Protein AF-A0A293MGM8-F1 (afdb_monomer)

Sequence (124 aa):
MVSANTLQLMATPTPCRDVTSWNLTDKCEFVRMAPSCQPNMGYVNYLQLMYCMLGPENVTYTVGLSVVWLLLLFVALGVTSGDFLTPALFVISKTLHMSQNVAGVTLLAFGNGSPDIFASLAGR

InterPro domains:
  IPR004837 Sodium/calcium exchanger membrane region [PF01699] (67-122)
  IPR051359 Calcium:cation antiporter [PTHR12266] (13-122)

Mean predicted aligned error: 8.03 Å

Secondary structure (DSSP, 8-state):
---HHHHHHHTS---GGGGGGS-GGGHHHHHHH-GGGS-SS-S--HHHIIIIIS-TTSHHHHHHHHHHHHHHHHHHHHHHIIIIIHHHHHHHHHHHT--HHHHHHHHHHHHHHHHHHHHHHHT-

Structure (mmCIF, N/CA/C/O backbone):
data_AF-A0A293MGM8-F1
#
_entry.id   AF-A0A293MGM8-F1
#
loop_
_atom_site.group_PDB
_atom_site.id
_atom_site.type_symbol
_atom_site.label_atom_id
_atom_site.label_alt_id
_atom_site.label_comp_id
_atom_site.label_asym_id
_atom_site.label_entity_id
_atom_site.label_seq_id
_atom_site.pdbx_PDB_ins_code
_atom_site.Cartn_x
_atom_site.Cartn_y
_atom_site.Cartn_z
_atom_site.occupancy
_atom_site.B_iso_or_equiv
_atom_site.auth_seq_id
_atom_site.auth_comp_id
_atom_site.auth_asym_id
_atom_site.auth_atom_id
_atom_site.pdbx_PDB_model_num
ATOM 1 N N . MET A 1 1 ? 17.782 -2.263 -27.293 1.00 52.03 1 MET A N 1
ATOM 2 C CA . MET A 1 1 ? 18.785 -3.246 -26.835 1.00 52.03 1 MET A CA 1
ATOM 3 C C . MET A 1 1 ? 19.647 -2.535 -25.811 1.00 52.03 1 MET A C 1
ATOM 5 O O . MET A 1 1 ? 20.222 -1.509 -26.157 1.00 52.03 1 MET A O 1
ATOM 9 N N . VAL A 1 2 ? 19.646 -3.004 -24.566 1.00 68.38 2 VAL A N 1
ATOM 10 C CA . VAL A 1 2 ? 20.400 -2.399 -23.458 1.00 68.38 2 VAL A CA 1
ATOM 11 C C . VAL A 1 2 ? 21.866 -2.845 -23.532 1.00 68.38 2 VAL A C 1
ATOM 13 O O . VAL A 1 2 ? 22.148 -3.994 -23.868 1.00 68.38 2 VAL A O 1
ATOM 16 N N . SER A 1 3 ? 22.811 -1.926 -23.309 1.00 75.19 3 SER A N 1
ATOM 17 C CA . SER A 1 3 ? 24.252 -2.207 -23.429 1.00 75.19 3 SER A CA 1
ATOM 18 C C . SER A 1 3 ? 24.765 -3.039 -22.247 1.00 75.19 3 SER A C 1
ATOM 20 O O . SER A 1 3 ? 24.268 -2.915 -21.129 1.00 75.19 3 SER A O 1
ATOM 22 N N . ALA A 1 4 ? 25.806 -3.849 -22.466 1.00 72.56 4 ALA A N 1
ATOM 23 C CA . ALA A 1 4 ? 26.430 -4.674 -21.426 1.00 72.56 4 ALA A CA 1
ATOM 24 C C . ALA A 1 4 ? 26.915 -3.850 -20.214 1.00 72.56 4 ALA A C 1
ATOM 26 O O . ALA A 1 4 ? 26.760 -4.280 -19.074 1.00 72.56 4 ALA A O 1
ATOM 27 N N . ASN A 1 5 ? 27.409 -2.628 -20.448 1.00 74.44 5 ASN A N 1
ATOM 28 C CA . ASN A 1 5 ? 27.807 -1.702 -19.380 1.00 74.44 5 ASN A CA 1
ATOM 29 C C . ASN A 1 5 ? 26.600 -1.233 -18.549 1.00 74.44 5 ASN A C 1
ATOM 31 O O . ASN A 1 5 ? 26.701 -1.030 -17.342 1.00 74.44 5 ASN A O 1
ATOM 35 N N . THR A 1 6 ? 25.444 -1.080 -19.194 1.00 74.50 6 THR A N 1
ATOM 36 C CA . THR A 1 6 ? 24.191 -0.688 -18.551 1.00 74.50 6 THR A CA 1
ATOM 37 C C . THR A 1 6 ? 23.671 -1.815 -17.658 1.00 74.50 6 THR A C 1
ATOM 39 O O . THR A 1 6 ? 23.316 -1.558 -16.514 1.00 74.50 6 THR A O 1
ATOM 42 N N . LEU A 1 7 ? 23.727 -3.069 -18.119 1.00 73.38 7 LEU A N 1
ATOM 43 C CA . LEU A 1 7 ? 23.365 -4.245 -17.313 1.00 73.38 7 LEU A CA 1
ATOM 44 C C . LEU A 1 7 ? 24.243 -4.388 -16.060 1.00 73.38 7 LEU A C 1
ATOM 46 O O . LEU A 1 7 ? 23.742 -4.711 -14.985 1.00 73.38 7 LEU A O 1
ATOM 50 N N . GLN A 1 8 ? 25.543 -4.094 -16.171 1.00 73.50 8 GLN A N 1
ATOM 51 C CA . GLN A 1 8 ? 26.445 -4.088 -15.016 1.00 73.50 8 GLN A CA 1
ATOM 52 C C . GLN A 1 8 ? 26.080 -3.000 -14.000 1.00 73.50 8 GLN A C 1
ATOM 54 O O . GLN A 1 8 ? 26.110 -3.267 -12.803 1.00 73.50 8 GLN A O 1
ATOM 59 N N . LEU A 1 9 ? 25.678 -1.807 -14.453 1.00 73.19 9 LEU A N 1
ATOM 60 C CA . LEU A 1 9 ? 25.220 -0.728 -13.570 1.00 73.19 9 LEU A CA 1
ATOM 61 C C . LEU A 1 9 ? 23.935 -1.104 -12.814 1.00 73.19 9 LEU A C 1
ATOM 63 O O . LEU A 1 9 ? 23.838 -0.823 -11.622 1.00 73.19 9 LEU A O 1
ATOM 67 N N . MET A 1 10 ? 22.985 -1.792 -13.456 1.00 76.88 10 MET A N 1
ATOM 68 C CA . MET A 1 10 ? 21.753 -2.262 -12.797 1.00 76.88 10 MET A CA 1
ATOM 69 C C . MET A 1 10 ? 22.025 -3.320 -11.707 1.00 76.88 10 MET A C 1
ATOM 71 O O . MET A 1 10 ? 21.256 -3.431 -10.755 1.00 76.88 10 MET A O 1
ATOM 75 N N . ALA A 1 11 ? 23.129 -4.069 -11.824 1.00 68.12 11 ALA A N 1
ATOM 76 C CA . ALA A 1 11 ? 23.569 -5.077 -10.855 1.00 68.12 11 ALA A CA 1
ATOM 77 C C . ALA A 1 11 ? 24.396 -4.501 -9.685 1.00 68.12 11 ALA A C 1
ATOM 79 O O . ALA A 1 11 ? 24.701 -5.220 -8.731 1.00 68.12 11 ALA A O 1
ATOM 80 N N . THR A 1 12 ? 24.771 -3.218 -9.736 1.00 74.50 12 THR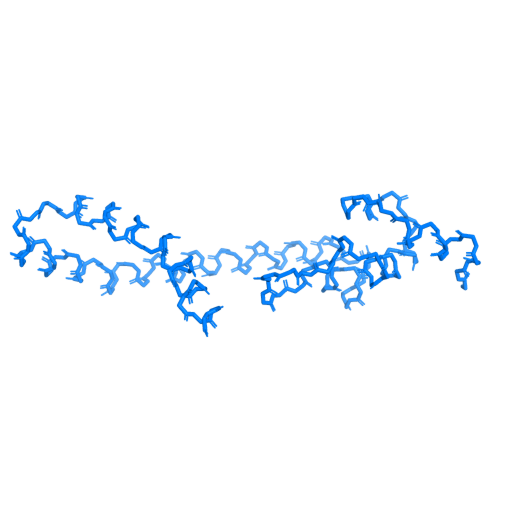 A N 1
ATOM 81 C CA . THR A 1 12 ? 25.438 -2.544 -8.611 1.00 74.50 12 THR A CA 1
ATOM 82 C C . THR A 1 12 ? 24.428 -2.160 -7.522 1.00 74.50 12 THR A C 1
ATOM 84 O O . THR A 1 12 ? 23.254 -1.941 -7.831 1.00 74.50 12 THR A O 1
ATOM 87 N N . PRO A 1 13 ? 24.841 -2.058 -6.241 1.00 68.19 13 PRO A N 1
ATOM 88 C CA . PRO A 1 13 ? 23.956 -1.667 -5.145 1.00 68.19 13 PRO A CA 1
ATOM 89 C C . PRO A 1 13 ? 23.599 -0.177 -5.242 1.00 68.19 13 PRO A C 1
ATOM 91 O O . PRO A 1 13 ? 24.134 0.667 -4.527 1.00 68.19 13 PRO A O 1
ATOM 94 N N . THR A 1 14 ? 22.687 0.146 -6.151 1.00 78.75 14 THR A N 1
ATOM 95 C CA . THR A 1 14 ? 22.072 1.465 -6.284 1.00 78.75 14 THR A CA 1
ATOM 96 C C . THR A 1 14 ? 20.718 1.476 -5.576 1.00 78.75 14 THR A C 1
ATOM 98 O O . THR A 1 14 ? 20.022 0.450 -5.519 1.00 78.75 14 THR A O 1
ATOM 101 N N . PRO A 1 15 ? 20.321 2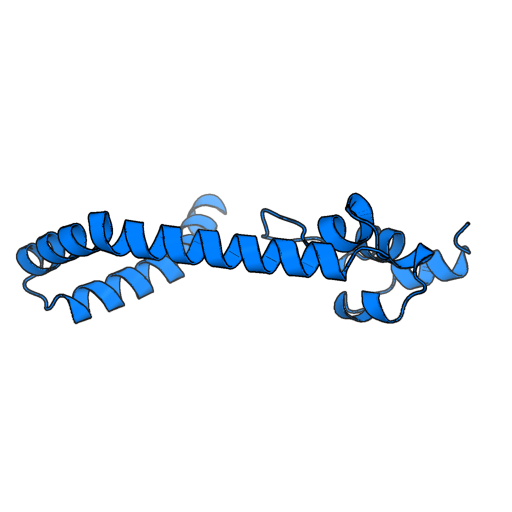.610 -4.980 1.00 84.19 15 PRO A N 1
ATOM 102 C CA . PRO A 1 15 ? 19.015 2.722 -4.356 1.00 84.19 15 PRO A CA 1
ATOM 103 C C . PRO A 1 15 ? 17.917 2.672 -5.425 1.00 84.19 15 PRO A C 1
ATOM 105 O O . PRO A 1 15 ? 17.968 3.375 -6.430 1.00 84.19 15 PRO A O 1
ATOM 108 N N . CYS A 1 16 ? 16.863 1.892 -5.173 1.00 85.94 16 CYS A N 1
ATOM 109 C CA . CYS A 1 16 ? 15.758 1.721 -6.123 1.00 85.94 16 CYS A CA 1
ATOM 110 C C . CYS A 1 16 ? 15.029 3.039 -6.478 1.00 85.94 16 CYS A C 1
ATOM 112 O O . CYS A 1 16 ? 14.395 3.162 -7.527 1.00 85.94 16 CYS A O 1
ATOM 114 N N . ARG A 1 17 ? 15.165 4.068 -5.628 1.00 85.69 17 ARG A N 1
ATOM 115 C CA . ARG A 1 17 ? 14.666 5.428 -5.879 1.00 85.69 17 ARG A CA 1
ATOM 116 C C . ARG A 1 17 ? 15.225 6.039 -7.171 1.00 85.69 17 ARG A C 1
ATOM 118 O O . ARG A 1 17 ? 14.552 6.875 -7.770 1.00 85.69 17 ARG A O 1
ATOM 125 N N . ASP A 1 18 ? 16.395 5.599 -7.627 1.00 86.62 18 ASP A N 1
ATOM 126 C CA . ASP A 1 18 ? 17.055 6.155 -8.808 1.00 86.62 18 ASP A CA 1
ATOM 127 C C . ASP A 1 18 ? 16.395 5.741 -10.130 1.00 86.62 18 ASP A C 1
ATOM 129 O O . ASP A 1 18 ? 16.771 6.257 -11.174 1.00 86.62 18 ASP A O 1
ATOM 133 N N . VAL A 1 19 ? 15.347 4.908 -10.128 1.00 86.88 19 VAL A N 1
ATOM 134 C CA . VAL A 1 19 ? 14.590 4.521 -11.339 1.00 86.88 19 VAL A CA 1
ATOM 135 C C . VAL A 1 19 ? 14.158 5.713 -12.211 1.00 86.88 19 VAL A C 1
ATOM 137 O O . VAL A 1 19 ? 14.028 5.594 -13.430 1.00 86.88 19 VAL A O 1
ATOM 140 N N . THR A 1 20 ? 13.947 6.893 -11.623 1.00 85.25 20 THR A N 1
ATOM 141 C CA . THR A 1 20 ? 13.549 8.091 -12.372 1.00 85.25 20 THR A CA 1
ATOM 142 C C . THR A 1 20 ? 14.658 8.677 -13.242 1.00 85.25 20 THR A C 1
ATOM 144 O O . THR A 1 20 ? 14.314 9.328 -14.229 1.00 85.25 20 THR A O 1
ATOM 147 N N . SER A 1 21 ? 15.934 8.454 -12.902 1.00 86.44 21 SER A N 1
ATOM 148 C CA . SER A 1 21 ? 17.096 8.996 -13.627 1.00 86.44 21 SER A CA 1
ATOM 149 C C . SER A 1 21 ? 17.451 8.201 -14.888 1.00 86.44 21 SER A C 1
ATOM 151 O O . SER A 1 21 ? 18.152 8.711 -15.759 1.00 86.44 21 SER A O 1
ATOM 153 N N . TRP A 1 22 ? 16.934 6.978 -15.012 1.00 84.31 22 TRP A N 1
ATOM 154 C CA . TRP A 1 22 ? 17.144 6.112 -16.167 1.00 84.31 22 TRP A CA 1
ATOM 155 C C . TRP A 1 22 ? 16.274 6.514 -17.362 1.00 84.31 22 TRP A C 1
ATOM 157 O O . TRP A 1 22 ? 15.177 7.062 -17.211 1.00 84.31 22 TRP A O 1
ATOM 167 N N . ASN A 1 23 ? 16.744 6.197 -18.569 1.00 87.38 23 ASN A N 1
ATOM 168 C CA . ASN A 1 23 ? 15.984 6.405 -19.801 1.00 87.38 23 ASN A CA 1
ATOM 169 C C . ASN A 1 23 ? 14.682 5.604 -19.791 1.00 87.38 23 ASN A C 1
ATOM 171 O O . ASN A 1 23 ? 14.632 4.510 -19.235 1.00 87.38 23 ASN A O 1
ATOM 175 N N . LEU A 1 24 ? 13.648 6.127 -20.462 1.00 84.75 24 LEU A N 1
ATOM 176 C CA . LEU A 1 24 ? 12.300 5.547 -20.502 1.00 84.75 24 LEU A CA 1
ATOM 177 C C . LEU A 1 24 ? 12.316 4.030 -20.777 1.00 84.75 24 LEU A C 1
ATOM 179 O O . LEU A 1 24 ? 11.704 3.272 -20.033 1.00 84.75 24 LEU A O 1
ATOM 183 N N . THR A 1 25 ? 13.079 3.597 -21.782 1.00 84.19 25 THR A N 1
ATOM 184 C CA . THR A 1 25 ? 13.203 2.194 -22.211 1.00 84.19 25 THR A CA 1
ATOM 185 C C . THR A 1 25 ? 13.870 1.288 -21.171 1.00 84.19 25 THR A C 1
ATOM 187 O O . THR A 1 25 ? 13.535 0.110 -21.081 1.00 84.19 25 THR A O 1
ATOM 190 N N . ASP A 1 26 ? 14.769 1.833 -20.351 1.00 87.62 26 ASP A N 1
ATOM 191 C CA . ASP A 1 26 ? 15.624 1.059 -19.442 1.00 87.62 26 ASP A CA 1
ATOM 192 C C . ASP A 1 26 ? 15.025 0.953 -18.027 1.00 87.62 26 ASP A C 1
ATOM 194 O O . ASP A 1 26 ? 15.460 0.126 -17.225 1.00 87.62 26 ASP A O 1
ATOM 198 N N . LYS A 1 27 ? 13.991 1.752 -17.710 1.00 88.62 27 LYS A N 1
ATOM 199 C CA . LYS A 1 27 ? 13.356 1.777 -16.377 1.00 88.62 27 LYS A CA 1
ATOM 200 C C . LYS A 1 27 ? 12.809 0.418 -15.956 1.00 88.62 27 LYS A C 1
ATOM 202 O O .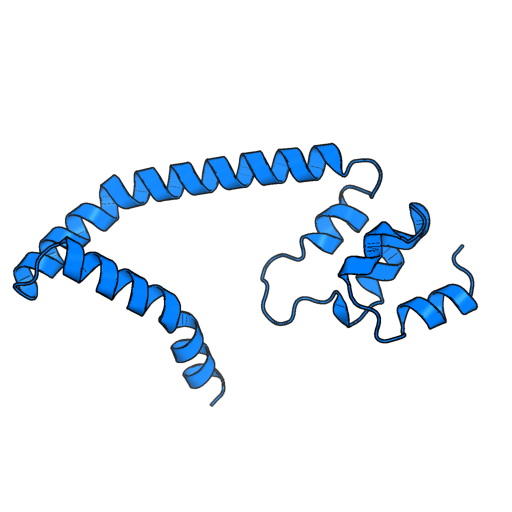 LYS A 1 27 ? 12.975 0.023 -14.805 1.00 88.62 27 LYS A O 1
ATOM 207 N N . CYS A 1 28 ? 12.159 -0.302 -16.871 1.00 88.81 28 CYS A N 1
ATOM 208 C CA . CYS A 1 28 ? 11.606 -1.614 -16.544 1.00 88.81 28 CYS A CA 1
ATOM 209 C C . CYS A 1 28 ? 12.706 -2.661 -16.312 1.00 88.81 28 CYS A C 1
ATOM 211 O O . CYS A 1 28 ? 12.609 -3.450 -15.371 1.00 88.81 28 CYS A O 1
ATOM 213 N N . GLU A 1 29 ? 13.760 -2.661 -17.135 1.00 88.44 29 GLU A N 1
ATOM 214 C CA . GLU A 1 29 ? 14.888 -3.577 -16.941 1.00 88.44 29 GLU A CA 1
ATOM 215 C C . GLU A 1 29 ? 15.597 -3.304 -15.613 1.00 88.44 29 GLU A C 1
ATOM 217 O O . GLU A 1 29 ? 15.803 -4.241 -14.842 1.00 88.44 29 GLU A O 1
ATOM 222 N N . PHE A 1 30 ? 15.832 -2.032 -15.272 1.00 87.81 30 PHE A N 1
ATOM 223 C CA . PHE A 1 30 ? 16.396 -1.648 -13.977 1.00 87.81 30 PHE A CA 1
ATOM 224 C C . PHE A 1 30 ? 15.548 -2.163 -12.804 1.00 87.81 30 PHE A C 1
ATOM 226 O O . PHE A 1 30 ? 16.076 -2.830 -11.920 1.00 87.81 30 PHE A O 1
ATOM 233 N N . VAL A 1 31 ? 14.227 -1.945 -12.814 1.00 89.06 31 VAL A N 1
ATOM 234 C CA . VAL A 1 31 ? 13.323 -2.409 -11.738 1.00 89.06 31 VAL A CA 1
ATOM 235 C C . VAL A 1 31 ? 13.318 -3.934 -11.587 1.00 89.06 31 VAL A C 1
ATOM 237 O O . VAL A 1 31 ? 13.122 -4.447 -10.484 1.00 89.06 31 VAL A O 1
ATOM 240 N N . ARG A 1 32 ? 13.503 -4.680 -12.682 1.00 87.06 32 ARG A N 1
ATOM 241 C CA . ARG A 1 32 ? 13.543 -6.150 -12.652 1.00 87.06 32 ARG A CA 1
ATOM 242 C C . ARG A 1 32 ? 14.882 -6.692 -12.167 1.00 87.06 32 ARG A C 1
ATOM 244 O O . ARG A 1 32 ? 14.889 -7.696 -11.458 1.00 87.06 32 ARG A O 1
ATOM 251 N N . MET A 1 33 ? 15.980 -6.064 -12.578 1.00 84.31 33 MET A N 1
ATOM 252 C CA . MET A 1 33 ? 17.336 -6.564 -12.346 1.00 84.31 33 MET A CA 1
ATOM 253 C C . MET A 1 33 ? 17.944 -6.064 -11.037 1.00 84.31 33 MET A C 1
ATOM 255 O O . MET A 1 33 ? 18.737 -6.783 -10.433 1.00 84.31 33 MET A O 1
ATOM 259 N N . ALA A 1 34 ? 17.573 -4.866 -10.582 1.00 85.25 34 ALA A N 1
ATOM 260 C CA . ALA A 1 34 ? 18.106 -4.301 -9.353 1.00 85.25 34 ALA A CA 1
ATOM 261 C C . ALA A 1 34 ? 17.570 -5.076 -8.132 1.00 85.25 34 ALA A C 1
ATOM 263 O O . ALA A 1 34 ? 16.361 -5.050 -7.864 1.00 85.25 34 ALA A O 1
ATOM 264 N N . PRO A 1 35 ? 18.438 -5.724 -7.331 1.00 82.75 35 PRO A N 1
ATOM 265 C CA . PRO A 1 35 ? 18.003 -6.475 -6.152 1.00 82.75 35 PRO A CA 1
ATOM 266 C C . PRO A 1 35 ? 17.371 -5.565 -5.088 1.00 82.75 35 PRO A C 1
ATOM 268 O O . PRO A 1 35 ? 16.510 -6.002 -4.331 1.00 82.75 35 PRO A O 1
ATOM 271 N N . SER A 1 36 ? 17.731 -4.279 -5.070 1.00 83.19 36 SER A N 1
ATOM 272 C CA . SER A 1 36 ? 17.149 -3.263 -4.186 1.00 83.19 36 SER A CA 1
ATOM 273 C C . SER A 1 36 ? 15.686 -2.922 -4.506 1.00 83.19 36 SER A C 1
ATOM 275 O O . SER A 1 36 ? 15.021 -2.297 -3.681 1.00 83.19 36 SER A O 1
ATOM 277 N N . CYS A 1 37 ? 15.175 -3.321 -5.677 1.00 83.69 37 CYS A N 1
ATOM 278 C CA . CYS A 1 37 ? 13.794 -3.090 -6.107 1.00 83.69 37 CYS A CA 1
ATOM 279 C C . CYS A 1 37 ? 12.856 -4.285 -5.864 1.00 83.69 37 CYS A C 1
ATOM 281 O O . CYS A 1 37 ? 11.654 -4.192 -6.136 1.00 83.69 37 CYS A O 1
ATOM 283 N N . GLN A 1 38 ? 13.374 -5.411 -5.367 1.00 82.50 38 GLN A N 1
ATOM 284 C CA . GLN A 1 38 ? 12.562 -6.590 -5.079 1.00 82.50 38 GLN A CA 1
ATOM 285 C C . GLN A 1 38 ? 11.880 -6.461 -3.702 1.00 82.50 38 GLN A C 1
ATOM 287 O O . GLN A 1 38 ? 12.525 -6.073 -2.726 1.00 82.50 38 GLN A O 1
ATOM 292 N N . PRO A 1 39 ? 10.571 -6.753 -3.590 1.00 74.62 39 PRO A N 1
ATOM 293 C CA . PRO A 1 39 ? 9.857 -6.648 -2.327 1.00 74.62 39 PRO A CA 1
ATOM 294 C C . PRO A 1 39 ? 10.274 -7.786 -1.390 1.00 74.62 39 PRO A C 1
ATOM 296 O O . PRO A 1 39 ? 10.039 -8.951 -1.684 1.00 74.62 39 PRO A O 1
ATOM 299 N N . ASN A 1 40 ? 10.830 -7.444 -0.226 1.00 68.25 40 ASN A N 1
ATOM 300 C CA . ASN A 1 40 ? 11.176 -8.435 0.800 1.00 68.25 40 ASN A CA 1
ATOM 301 C C . ASN A 1 40 ? 9.960 -8.894 1.628 1.00 68.25 40 ASN A C 1
ATOM 303 O O . ASN A 1 40 ? 10.000 -9.965 2.220 1.00 68.25 40 ASN A O 1
ATOM 307 N N . MET A 1 41 ? 8.890 -8.085 1.703 1.00 65.50 41 MET A N 1
ATOM 308 C CA . MET A 1 41 ? 7.715 -8.333 2.566 1.00 65.50 41 MET A CA 1
ATOM 309 C C . MET A 1 41 ? 6.395 -7.761 2.001 1.00 65.50 41 MET A C 1
ATOM 311 O O . MET A 1 41 ? 5.407 -7.628 2.718 1.00 65.50 41 MET A O 1
ATOM 315 N N . GLY A 1 42 ? 6.370 -7.364 0.724 1.00 68.50 42 GLY A N 1
ATOM 316 C CA . GLY A 1 42 ? 5.206 -6.729 0.094 1.00 68.50 42 GLY A CA 1
ATOM 317 C C . GLY A 1 42 ? 4.434 -7.687 -0.812 1.00 68.50 42 GLY A C 1
ATOM 318 O O . GLY A 1 42 ? 5.028 -8.295 -1.695 1.00 68.50 42 GLY A O 1
ATOM 319 N N . TYR A 1 43 ? 3.109 -7.767 -0.648 1.00 74.75 43 TYR A N 1
ATOM 320 C CA . TYR A 1 43 ? 2.235 -8.585 -1.509 1.00 74.75 43 TYR A CA 1
ATOM 321 C C . TYR A 1 43 ? 2.121 -8.059 -2.950 1.00 74.75 43 TYR A C 1
ATOM 323 O O . TYR A 1 43 ? 1.833 -8.827 -3.863 1.00 74.75 43 TYR A O 1
ATOM 331 N N . VAL A 1 44 ? 2.331 -6.755 -3.167 1.00 81.75 44 VAL A N 1
ATOM 332 C CA . VAL A 1 44 ? 2.170 -6.103 -4.476 1.00 81.75 44 VAL A CA 1
ATOM 333 C C . VAL A 1 44 ? 3.438 -5.333 -4.839 1.00 81.75 44 VAL A C 1
ATOM 335 O O . VAL A 1 44 ? 3.865 -4.444 -4.102 1.00 81.75 44 VAL A O 1
ATOM 338 N N . ASN A 1 45 ? 4.026 -5.637 -6.002 1.00 85.31 45 ASN A N 1
ATOM 339 C CA . ASN A 1 45 ? 5.165 -4.894 -6.547 1.00 85.31 45 ASN A CA 1
ATOM 340 C C . ASN A 1 45 ? 4.680 -3.716 -7.409 1.00 85.31 45 ASN A C 1
ATOM 342 O O . ASN A 1 45 ? 4.545 -3.819 -8.631 1.00 85.31 45 ASN A O 1
ATOM 346 N N . TYR A 1 46 ? 4.420 -2.583 -6.756 1.00 82.94 46 TYR A N 1
ATOM 347 C CA . TYR A 1 46 ? 3.942 -1.370 -7.424 1.00 82.94 46 TYR A CA 1
ATOM 348 C C . TYR A 1 46 ? 4.932 -0.821 -8.456 1.00 82.94 46 TYR A C 1
ATOM 350 O O . TYR A 1 46 ? 4.502 -0.275 -9.468 1.00 82.94 46 TYR A O 1
ATOM 358 N N . LEU A 1 47 ? 6.241 -1.000 -8.251 1.00 86.31 47 LEU A N 1
ATOM 359 C CA . LEU A 1 47 ? 7.250 -0.535 -9.204 1.00 86.31 47 LEU A CA 1
ATOM 360 C C . LEU A 1 47 ? 7.196 -1.325 -10.512 1.00 86.31 47 LEU A C 1
ATOM 362 O O . LEU A 1 47 ? 7.229 -0.725 -11.585 1.00 86.31 47 LEU A O 1
ATOM 366 N N . GLN A 1 48 ? 7.065 -2.651 -10.447 1.00 87.19 48 GLN A N 1
ATOM 367 C CA . GLN A 1 48 ? 6.873 -3.463 -11.650 1.00 87.19 48 GLN A CA 1
ATOM 368 C C . GLN A 1 48 ? 5.528 -3.171 -12.317 1.00 87.19 48 GLN A C 1
ATOM 370 O O . GLN A 1 48 ? 5.464 -3.064 -13.541 1.00 87.19 48 GLN A O 1
ATOM 375 N N . LEU A 1 49 ? 4.458 -2.993 -11.542 1.00 85.69 49 LEU A N 1
ATOM 376 C CA . LEU A 1 49 ? 3.157 -2.634 -12.104 1.00 85.69 49 LEU A CA 1
ATOM 377 C C . LEU A 1 49 ? 3.237 -1.302 -12.872 1.00 85.69 49 LEU A C 1
ATOM 379 O O . LEU A 1 49 ? 2.787 -1.208 -14.012 1.00 85.69 49 LEU A O 1
ATOM 383 N N . MET A 1 50 ? 3.882 -0.301 -12.273 1.00 87.12 50 MET A N 1
ATOM 384 C CA . MET A 1 50 ? 3.988 1.050 -12.815 1.00 87.12 50 MET A CA 1
ATOM 385 C C . MET A 1 50 ? 4.937 1.154 -14.007 1.00 87.12 50 MET A C 1
ATOM 387 O O . MET A 1 50 ? 4.565 1.743 -15.017 1.00 87.12 50 MET A O 1
ATOM 391 N N . TYR A 1 51 ? 6.143 0.591 -13.913 1.00 86.56 51 TYR A N 1
ATOM 392 C CA . TYR A 1 51 ? 7.171 0.759 -14.943 1.00 86.56 51 TYR A CA 1
ATOM 393 C C . TYR A 1 51 ? 7.220 -0.378 -15.970 1.00 86.56 51 TYR A C 1
ATOM 395 O O . TYR A 1 51 ? 7.701 -0.143 -17.074 1.00 86.56 51 TYR A O 1
ATOM 403 N N . CYS A 1 52 ? 6.725 -1.581 -15.653 1.00 87.12 52 CYS A N 1
ATOM 404 C CA . CYS A 1 52 ? 6.802 -2.738 -16.555 1.00 87.12 52 CYS A CA 1
ATOM 405 C C . CYS A 1 52 ? 5.463 -3.197 -17.141 1.00 87.12 52 CYS A C 1
ATOM 407 O O . CYS A 1 52 ? 5.463 -3.666 -18.274 1.00 87.12 52 CYS A O 1
ATOM 409 N N . MET A 1 53 ? 4.350 -3.120 -16.402 1.00 85.38 53 MET A N 1
ATOM 410 C CA . MET A 1 53 ? 3.046 -3.580 -16.913 1.00 85.38 53 MET A CA 1
ATOM 411 C C . MET A 1 53 ? 2.277 -2.466 -17.623 1.00 85.38 53 MET A C 1
ATOM 413 O O . MET A 1 53 ? 1.832 -2.659 -18.749 1.00 85.38 53 MET A O 1
ATOM 417 N N . LEU A 1 54 ? 2.128 -1.301 -16.984 1.00 84.62 54 LEU A N 1
ATOM 418 C CA . LEU A 1 54 ? 1.410 -0.159 -17.574 1.00 84.62 54 LEU A CA 1
ATOM 419 C C . LEU A 1 54 ? 2.305 0.710 -18.473 1.00 84.62 54 LEU A C 1
ATOM 421 O O . LEU A 1 54 ? 1.808 1.510 -19.266 1.00 84.62 54 LEU A O 1
ATOM 425 N N . GLY A 1 55 ? 3.619 0.519 -18.363 1.00 83.50 55 GLY A N 1
ATOM 426 C CA . GLY A 1 55 ? 4.625 1.233 -19.130 1.00 83.50 55 GLY A CA 1
ATOM 427 C C . GLY A 1 55 ? 4.989 2.592 -18.517 1.00 83.50 55 GLY A C 1
ATOM 428 O O . GLY A 1 55 ? 4.150 3.289 -17.938 1.00 83.50 55 GLY A O 1
ATOM 429 N N . PRO A 1 56 ? 6.253 3.015 -18.664 1.00 80.06 56 PRO A N 1
ATOM 430 C CA . PRO A 1 56 ? 6.767 4.255 -18.084 1.00 80.06 56 PRO A CA 1
ATOM 431 C C . PRO A 1 56 ? 6.160 5.525 -18.716 1.00 80.06 56 PRO A C 1
ATOM 433 O O . PRO A 1 56 ? 6.292 6.611 -18.157 1.00 80.06 56 PRO A O 1
ATOM 436 N N . GLU A 1 57 ? 5.492 5.400 -19.864 1.00 84.00 57 GLU A N 1
ATOM 437 C CA . GLU A 1 57 ? 4.782 6.480 -20.563 1.00 84.00 57 GLU A CA 1
ATOM 438 C C . GLU A 1 57 ? 3.419 6.817 -19.934 1.00 84.00 57 GLU A C 1
ATOM 440 O O . GLU A 1 57 ? 3.001 7.973 -19.944 1.00 84.00 57 GLU A O 1
ATOM 445 N N . ASN A 1 58 ? 2.763 5.843 -19.295 1.00 85.56 58 ASN A N 1
ATOM 446 C CA . ASN A 1 58 ? 1.426 5.995 -18.709 1.00 85.56 58 ASN A CA 1
ATOM 447 C C . ASN A 1 58 ? 1.456 6.225 -17.193 1.00 85.56 58 ASN A C 1
ATOM 449 O O . ASN A 1 58 ? 0.454 6.033 -16.503 1.00 85.56 58 ASN A O 1
ATOM 453 N N . VAL A 1 59 ? 2.597 6.663 -16.656 1.00 83.31 59 VAL A N 1
ATOM 454 C CA . VAL A 1 59 ? 2.812 6.851 -15.214 1.00 83.31 59 VAL A CA 1
ATOM 455 C C . VAL A 1 59 ? 1.736 7.731 -14.571 1.00 83.31 59 VAL A C 1
ATOM 457 O O . VAL A 1 59 ? 1.247 7.396 -13.494 1.00 83.31 59 VAL A O 1
ATOM 460 N N . THR A 1 60 ? 1.310 8.808 -15.233 1.00 86.25 60 THR A N 1
ATOM 461 C CA . THR A 1 60 ? 0.249 9.693 -14.727 1.00 86.25 60 THR A CA 1
ATOM 462 C C . THR A 1 60 ? -1.070 8.951 -14.516 1.00 86.25 60 THR A C 1
ATOM 464 O O . THR A 1 60 ? -1.712 9.122 -13.480 1.00 86.25 60 THR A O 1
ATOM 467 N N . TYR A 1 61 ? -1.454 8.083 -15.456 1.00 88.56 61 TYR A N 1
ATOM 468 C CA . TYR A 1 61 ? -2.666 7.273 -15.342 1.00 88.56 61 TYR A CA 1
ATOM 469 C C . TYR A 1 61 ? -2.538 6.234 -14.231 1.00 88.56 61 TYR A C 1
ATOM 471 O O . TYR A 1 61 ? -3.466 6.073 -13.441 1.00 88.56 61 TYR A O 1
ATOM 479 N N . THR A 1 62 ? -1.376 5.586 -14.108 1.00 86.12 62 THR A N 1
ATOM 480 C CA . THR A 1 62 ? -1.107 4.625 -13.029 1.00 86.12 62 THR A CA 1
ATOM 481 C C . THR A 1 62 ? -1.205 5.273 -11.652 1.00 86.12 62 THR A C 1
ATOM 483 O O . THR A 1 62 ? -1.829 4.717 -10.746 1.00 86.12 62 THR A O 1
ATOM 486 N N . VAL A 1 63 ? -0.615 6.459 -11.482 1.00 87.62 63 VAL A N 1
ATOM 487 C CA . VAL A 1 63 ? -0.691 7.216 -10.225 1.00 87.62 63 VAL A CA 1
ATOM 488 C C . VAL A 1 63 ? -2.134 7.636 -9.951 1.00 87.62 63 VAL A C 1
ATOM 490 O O . VAL A 1 63 ? -2.616 7.434 -8.840 1.00 87.62 63 VAL A O 1
ATOM 493 N N . GLY A 1 64 ? -2.854 8.135 -10.960 1.00 91.81 64 GLY A N 1
ATOM 494 C CA . GLY A 1 64 ? -4.272 8.479 -10.836 1.00 91.81 64 GLY A CA 1
ATOM 495 C C . GLY A 1 64 ? -5.133 7.292 -10.392 1.00 91.81 64 GLY A C 1
ATOM 496 O O . GLY A 1 64 ? -5.882 7.406 -9.423 1.00 91.81 64 GLY A O 1
ATOM 497 N N . LEU A 1 65 ? -4.971 6.130 -11.031 1.00 90.12 65 LEU A N 1
ATOM 498 C CA . LEU A 1 65 ? -5.667 4.896 -10.658 1.00 90.12 65 LEU A CA 1
ATOM 499 C C . LEU A 1 65 ? -5.317 4.459 -9.231 1.00 90.12 65 LEU A C 1
ATOM 501 O O . LEU A 1 65 ? -6.200 4.046 -8.484 1.00 90.12 65 LEU A O 1
ATOM 505 N N . SER A 1 66 ? -4.051 4.599 -8.835 1.00 88.50 66 SER A N 1
ATOM 506 C CA . SER A 1 66 ? -3.593 4.278 -7.480 1.00 88.50 66 SER A CA 1
ATOM 507 C C . SER A 1 66 ? -4.248 5.184 -6.435 1.00 88.50 66 SER A C 1
ATOM 509 O O . SER A 1 66 ? -4.687 4.699 -5.397 1.00 88.50 66 SER A O 1
ATOM 511 N N . VAL A 1 67 ? -4.381 6.486 -6.710 1.00 93.75 67 VAL A N 1
ATOM 512 C CA . VAL A 1 67 ? -5.076 7.430 -5.818 1.00 93.75 67 VAL A CA 1
ATOM 513 C C . VAL A 1 67 ? -6.560 7.091 -5.709 1.00 93.75 67 VAL A C 1
ATOM 515 O O . VAL A 1 67 ? -7.089 7.030 -4.601 1.00 93.75 67 VAL A O 1
ATOM 518 N N . VAL A 1 68 ? -7.230 6.820 -6.833 1.00 95.75 68 VAL A N 1
ATOM 519 C CA . VAL A 1 68 ? -8.644 6.406 -6.832 1.00 95.75 68 VAL A CA 1
ATOM 520 C C . VAL A 1 68 ? -8.827 5.120 -6.027 1.00 95.75 68 VAL A C 1
ATOM 522 O O . VAL A 1 68 ? -9.730 5.037 -5.196 1.00 95.75 68 VAL A O 1
ATOM 525 N N . TRP A 1 69 ? -7.940 4.144 -6.210 1.00 93.12 69 TRP A N 1
ATOM 526 C CA . TRP A 1 69 ? -7.945 2.901 -5.445 1.00 93.12 69 TRP A CA 1
ATOM 527 C C . TRP A 1 69 ? -7.770 3.141 -3.939 1.00 93.12 69 TRP A C 1
ATOM 529 O O . TRP A 1 69 ? -8.531 2.598 -3.140 1.00 93.12 69 TRP A O 1
ATOM 539 N N . LEU A 1 70 ? -6.833 4.005 -3.536 1.00 94.06 70 LEU A N 1
ATOM 540 C CA . LEU A 1 70 ? -6.642 4.378 -2.131 1.00 94.06 70 LEU A CA 1
ATOM 541 C C . LEU A 1 70 ? -7.876 5.061 -1.535 1.00 94.06 70 LEU A C 1
ATOM 543 O O . LEU A 1 70 ? -8.235 4.766 -0.398 1.00 94.06 70 LEU A O 1
ATOM 547 N N . LEU A 1 71 ? -8.546 5.936 -2.288 1.00 97.62 71 LEU A N 1
ATOM 548 C CA . LEU A 1 71 ? -9.788 6.571 -1.843 1.00 97.62 71 LEU A CA 1
ATOM 549 C C . LEU A 1 71 ? -10.907 5.544 -1.651 1.00 97.62 71 LEU A C 1
ATOM 551 O O . LEU A 1 71 ? -11.604 5.592 -0.640 1.00 97.62 71 LEU A O 1
ATOM 555 N N . LEU A 1 72 ? -11.050 4.590 -2.575 1.00 96.94 72 LEU A N 1
ATOM 556 C CA . LEU A 1 72 ? -12.017 3.498 -2.442 1.00 96.94 72 LEU A CA 1
ATOM 557 C C . LEU A 1 72 ? -11.739 2.653 -1.196 1.00 96.94 72 LEU A C 1
ATOM 559 O O . LEU A 1 72 ? -12.659 2.388 -0.425 1.00 96.94 72 LEU A O 1
ATOM 563 N N . LEU A 1 73 ? -10.478 2.280 -0.962 1.00 95.44 73 LEU A N 1
ATOM 564 C CA . LEU A 1 73 ? -10.077 1.551 0.242 1.00 95.44 73 LEU A CA 1
ATOM 565 C C . LEU A 1 73 ? -10.339 2.363 1.510 1.00 95.44 73 LEU A C 1
ATOM 567 O O . LEU A 1 73 ? -10.839 1.819 2.488 1.00 95.44 73 LEU A O 1
ATOM 571 N N . PHE A 1 74 ? -10.043 3.660 1.499 1.00 96.50 74 PHE A N 1
ATOM 572 C CA . PHE A 1 74 ? -10.285 4.530 2.643 1.00 96.50 74 PHE A CA 1
ATOM 573 C C . PHE A 1 74 ? -11.778 4.638 2.971 1.00 96.50 74 PHE A C 1
ATOM 575 O O . PHE A 1 74 ? -12.161 4.508 4.132 1.00 96.50 74 PHE A O 1
ATOM 582 N N . VAL A 1 75 ? 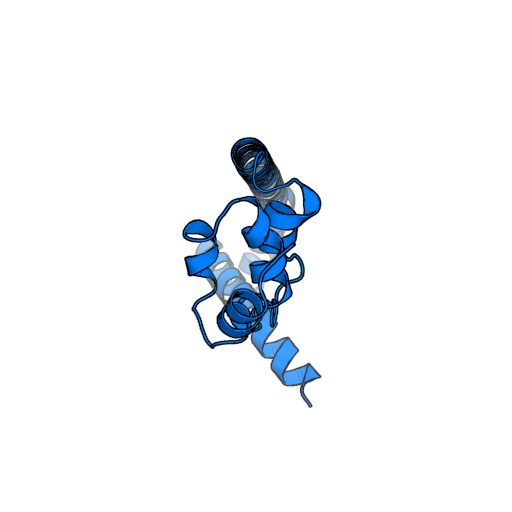-12.633 4.803 1.958 1.00 97.31 75 VAL A N 1
ATOM 583 C CA . VAL A 1 75 ? -14.092 4.802 2.139 1.00 97.31 75 VAL A CA 1
ATOM 584 C C . VAL A 1 75 ? -14.570 3.445 2.651 1.00 97.31 75 VAL A C 1
ATOM 586 O O . VAL A 1 75 ? -15.347 3.402 3.603 1.00 97.31 75 VAL A O 1
ATOM 589 N N . ALA A 1 76 ? -14.077 2.341 2.083 1.00 96.69 76 ALA A N 1
ATOM 590 C CA . ALA A 1 76 ? -14.423 0.996 2.534 1.00 96.69 76 ALA A CA 1
ATOM 591 C C . ALA A 1 76 ? -14.026 0.767 4.001 1.00 96.69 76 ALA A C 1
ATOM 593 O O . ALA A 1 76 ? -14.828 0.247 4.777 1.00 96.69 76 ALA A O 1
ATOM 594 N N . LEU A 1 77 ? -12.829 1.203 4.406 1.00 94.94 77 LEU A N 1
ATOM 595 C CA . LEU A 1 77 ? -12.375 1.164 5.797 1.00 94.94 77 LEU A CA 1
ATOM 596 C C . LEU A 1 77 ? -13.245 2.043 6.696 1.00 94.94 77 LEU A C 1
ATOM 598 O O . LEU A 1 77 ? -13.620 1.604 7.780 1.00 94.94 77 LEU A O 1
ATOM 602 N N . GLY A 1 78 ? -13.610 3.242 6.240 1.00 95.50 78 GLY A N 1
ATOM 603 C CA . GLY A 1 78 ? -14.515 4.149 6.943 1.00 95.50 78 GLY A CA 1
ATOM 604 C C . GLY A 1 78 ? -15.868 3.501 7.235 1.00 95.50 78 GLY A C 1
ATOM 605 O O . GLY A 1 78 ? -16.249 3.381 8.399 1.00 95.50 78 GLY A O 1
ATOM 606 N N . VAL A 1 79 ? -16.547 3.005 6.199 1.00 95.88 79 VAL A N 1
ATOM 607 C CA . VAL A 1 79 ? -17.839 2.306 6.328 1.00 95.88 79 VAL A CA 1
ATOM 608 C C . VAL A 1 79 ? -17.706 1.082 7.235 1.00 95.88 79 VAL A C 1
ATOM 610 O O . VAL A 1 79 ? -18.449 0.943 8.203 1.00 95.88 79 VAL A O 1
ATOM 613 N N . THR A 1 80 ? -16.691 0.245 7.002 1.00 94.75 80 THR A N 1
ATOM 614 C CA . THR A 1 80 ? -16.462 -0.965 7.807 1.00 94.75 80 THR A CA 1
ATOM 615 C C . THR A 1 80 ? -16.188 -0.624 9.276 1.00 94.75 80 THR A C 1
ATOM 617 O O . THR A 1 80 ? -16.652 -1.316 10.182 1.00 94.75 80 THR A O 1
ATOM 620 N N . SER A 1 81 ? -15.456 0.458 9.547 1.00 93.50 81 SER A N 1
ATOM 621 C CA . SER A 1 81 ? -15.193 0.902 10.917 1.00 93.50 81 SER A CA 1
ATOM 622 C C . SER A 1 81 ? -16.453 1.409 11.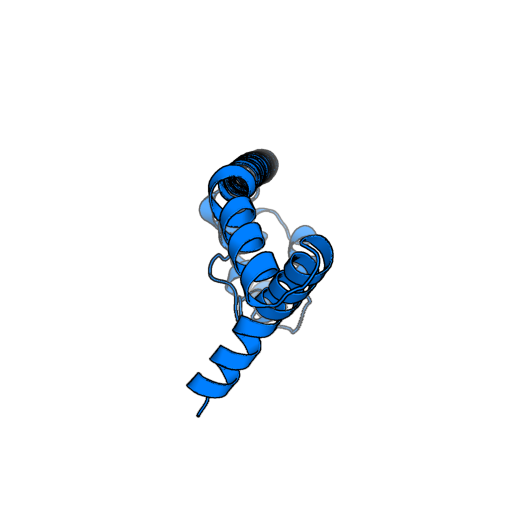628 1.00 93.50 81 SER A C 1
ATOM 624 O O . SER A 1 81 ? -16.640 1.148 12.819 1.00 93.50 81 SER A O 1
ATOM 626 N N . GLY A 1 82 ? -17.352 2.071 10.899 1.00 92.69 82 GLY A N 1
ATOM 627 C CA . GLY A 1 82 ? -18.656 2.472 11.416 1.00 92.69 82 GLY A CA 1
ATOM 628 C C . GLY A 1 82 ? -19.507 1.259 11.783 1.00 92.69 82 GLY A C 1
ATOM 629 O O . GLY A 1 82 ? -19.914 1.116 12.935 1.00 92.69 82 GLY A O 1
ATOM 630 N N . ASP A 1 83 ? -19.697 0.351 10.830 1.00 93.88 83 ASP A N 1
ATOM 631 C CA . ASP A 1 83 ? -20.688 -0.721 10.954 1.00 93.88 83 ASP A CA 1
ATOM 632 C C . ASP A 1 83 ? -20.205 -1.916 11.789 1.00 93.88 83 ASP A C 1
ATOM 634 O O . ASP A 1 83 ? -21.011 -2.573 12.446 1.00 93.88 83 ASP A O 1
ATOM 638 N N . PHE A 1 84 ? -18.897 -2.197 11.807 1.00 92.62 84 PHE A N 1
ATOM 639 C CA . PHE A 1 84 ? -18.344 -3.381 12.479 1.00 92.62 84 PHE A CA 1
ATOM 640 C C . PHE A 1 84 ? -17.417 -3.034 13.645 1.00 92.62 84 PHE A C 1
ATOM 642 O O . PHE A 1 84 ? -17.541 -3.612 14.727 1.00 92.62 84 PHE A O 1
ATOM 649 N N . LEU A 1 85 ? -16.494 -2.082 13.466 1.00 90.81 85 LEU A N 1
ATOM 650 C CA . LEU A 1 85 ? -15.506 -1.774 14.507 1.00 90.81 85 LEU A CA 1
ATOM 651 C C . LEU A 1 85 ? -16.131 -1.026 15.690 1.00 90.81 85 LEU A C 1
ATOM 653 O O . LEU A 1 85 ? -15.819 -1.325 16.841 1.00 90.81 85 LEU A O 1
ATOM 657 N N . THR A 1 86 ? -17.040 -0.087 15.430 1.00 92.69 86 THR A N 1
ATOM 658 C CA . THR A 1 86 ? -17.721 0.691 16.475 1.00 92.69 86 THR A CA 1
ATOM 659 C C . THR A 1 86 ? -18.532 -0.186 17.442 1.00 92.69 86 THR A C 1
ATOM 661 O O . THR A 1 86 ? -18.309 -0.065 18.654 1.00 92.69 86 THR A O 1
ATOM 664 N N . PRO A 1 87 ? -19.418 -1.101 16.986 1.00 92.75 87 PRO A N 1
ATOM 665 C CA . PRO A 1 87 ? -20.114 -2.010 17.898 1.00 92.75 87 PRO A CA 1
ATOM 666 C C . PRO A 1 87 ? -19.167 -3.004 18.585 1.00 92.75 87 PRO A C 1
ATOM 668 O O . PRO A 1 87 ? -19.353 -3.289 19.769 1.00 92.75 87 PRO A O 1
ATOM 671 N N . ALA A 1 88 ? -18.112 -3.478 17.912 1.00 91.06 88 ALA A N 1
ATOM 672 C CA . ALA A 1 88 ? -17.104 -4.328 18.549 1.00 91.06 88 ALA A CA 1
ATOM 673 C C . ALA A 1 88 ? -16.389 -3.602 19.705 1.00 91.06 88 ALA A C 1
ATOM 675 O O . ALA A 1 88 ? -16.273 -4.145 20.806 1.00 91.06 88 ALA A O 1
ATOM 676 N N . LEU A 1 89 ? -15.981 -2.345 19.499 1.00 92.50 89 LEU A N 1
ATOM 677 C CA . LEU A 1 89 ? -15.371 -1.512 20.539 1.00 92.50 89 LEU A CA 1
ATOM 678 C C . LEU A 1 89 ? -16.327 -1.242 21.704 1.00 92.50 89 LEU A C 1
ATOM 680 O O . LEU A 1 89 ? -15.873 -1.177 22.845 1.00 92.50 89 LEU A O 1
ATOM 684 N N . PHE A 1 90 ? -17.632 -1.114 21.450 1.00 93.56 90 PHE A N 1
ATOM 685 C CA . PHE A 1 90 ? -18.627 -0.970 22.514 1.00 93.56 90 PHE A CA 1
ATOM 686 C C . PHE A 1 90 ? -18.675 -2.211 23.414 1.00 93.56 90 PHE A C 1
ATOM 688 O O . PHE A 1 90 ? -18.622 -2.083 24.638 1.00 93.56 90 PHE A O 1
ATOM 695 N N . VAL A 1 91 ? -18.714 -3.410 22.825 1.00 93.62 91 VAL A N 1
ATOM 696 C CA . VAL A 1 91 ? -18.689 -4.669 23.588 1.00 93.62 91 VAL A CA 1
ATOM 697 C C . VAL A 1 91 ? -17.390 -4.789 24.383 1.00 93.62 91 VAL A C 1
ATOM 699 O O . VAL A 1 91 ? -17.439 -5.003 25.591 1.00 93.62 91 VAL A O 1
ATOM 702 N N . ILE A 1 92 ? -16.236 -4.557 23.750 1.00 92.19 92 ILE A N 1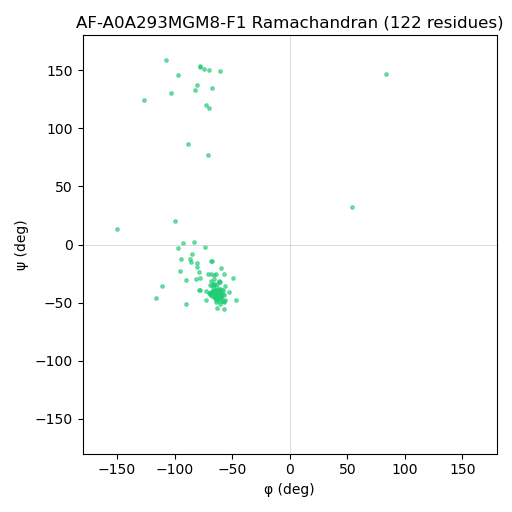
ATOM 703 C CA . ILE A 1 92 ? -14.919 -4.619 24.407 1.00 92.19 92 ILE A CA 1
ATOM 704 C C . ILE A 1 92 ? -14.829 -3.619 25.570 1.00 92.19 92 ILE A C 1
ATOM 706 O O . ILE A 1 92 ? -14.393 -3.978 26.663 1.00 92.19 92 ILE A O 1
ATOM 710 N N . SER A 1 93 ? -15.279 -2.380 25.359 1.00 92.88 93 SER A N 1
ATOM 711 C CA . SER A 1 93 ? -15.337 -1.331 26.383 1.00 92.88 93 SER A CA 1
ATOM 712 C C . SER A 1 93 ? -16.175 -1.767 27.588 1.00 92.88 93 SER A C 1
ATOM 714 O O . SER A 1 93 ? -15.745 -1.591 28.730 1.00 92.88 93 SER A O 1
ATOM 716 N N . LYS A 1 94 ? -17.333 -2.396 27.348 1.00 92.69 94 LYS A N 1
ATOM 717 C CA . LYS A 1 94 ? -18.195 -2.932 28.409 1.00 92.69 94 LYS A CA 1
ATOM 718 C C . LYS A 1 94 ? -17.577 -4.127 29.127 1.00 92.69 94 LYS A C 1
ATOM 720 O O . LYS A 1 94 ? -17.663 -4.181 30.346 1.00 92.69 94 LYS A O 1
ATOM 725 N N . THR A 1 95 ? -16.938 -5.048 28.412 1.00 92.88 95 THR A N 1
ATOM 726 C CA . THR A 1 95 ? -16.316 -6.241 29.004 1.00 92.88 95 THR A CA 1
ATOM 727 C C . THR A 1 95 ? -15.080 -5.899 29.834 1.00 92.88 95 THR A C 1
ATOM 729 O O . THR A 1 95 ? -14.904 -6.441 30.920 1.00 92.88 95 THR A O 1
ATOM 732 N N . LEU A 1 96 ? -14.232 -4.990 29.347 1.00 90.94 96 LEU A N 1
ATOM 733 C CA . LEU A 1 96 ? -12.974 -4.613 30.001 1.00 90.94 96 LEU A CA 1
ATOM 734 C C . LEU A 1 96 ? -13.110 -3.400 30.935 1.00 90.94 96 LEU A C 1
ATOM 736 O O . LEU A 1 96 ? -12.116 -2.970 31.513 1.00 90.94 96 LEU A O 1
ATOM 740 N N . HIS A 1 97 ? -14.316 -2.833 31.077 1.00 92.50 97 HIS A N 1
ATOM 741 C CA . HIS A 1 97 ? -14.587 -1.632 31.880 1.00 92.50 97 HIS A CA 1
ATOM 742 C C . HIS A 1 97 ? -13.690 -0.428 31.507 1.00 92.50 97 HIS A C 1
ATOM 744 O O . HIS A 1 97 ? -13.348 0.404 32.347 1.00 92.50 97 HIS A O 1
ATOM 750 N N . MET A 1 98 ? -13.313 -0.313 30.232 1.00 90.00 98 MET A N 1
ATOM 751 C CA . MET A 1 98 ? -12.487 0.780 29.703 1.00 90.00 98 MET A CA 1
ATOM 752 C C . MET A 1 98 ? -13.310 1.742 28.850 1.00 90.00 98 MET A C 1
ATOM 754 O O . MET A 1 98 ? -14.353 1.372 28.321 1.00 90.00 98 MET A O 1
ATOM 758 N N . SER A 1 99 ? -12.833 2.976 28.664 1.00 92.50 99 SER A N 1
ATOM 759 C CA . SER A 1 99 ? -13.455 3.900 27.710 1.00 92.50 99 SER A CA 1
ATOM 760 C C . SER A 1 99 ? -13.202 3.446 26.271 1.00 92.50 99 SER A C 1
ATOM 762 O O . SER A 1 99 ? -12.174 2.842 25.961 1.00 92.50 99 SER A O 1
ATOM 764 N N . GLN A 1 100 ? -14.130 3.761 25.371 1.00 89.31 100 GLN A N 1
ATOM 765 C CA . GLN A 1 100 ? -14.051 3.364 23.963 1.00 89.31 100 GLN A CA 1
ATOM 766 C C . GLN A 1 100 ? -12.798 3.924 23.266 1.00 89.31 100 GLN A C 1
ATOM 768 O O . GLN A 1 100 ? -12.198 3.242 22.441 1.00 89.31 100 GLN A O 1
ATOM 773 N N . ASN A 1 101 ? -12.337 5.114 23.672 1.00 92.06 101 ASN A N 1
ATOM 774 C CA . ASN A 1 101 ? -11.089 5.704 23.179 1.00 92.06 101 ASN A CA 1
ATOM 775 C C . ASN A 1 101 ? -9.862 4.891 23.608 1.00 92.06 101 ASN A C 1
ATOM 777 O O . ASN A 1 101 ? -8.977 4.657 22.790 1.00 92.06 101 ASN A O 1
ATOM 781 N N . VAL A 1 102 ? -9.817 4.438 24.868 1.00 93.56 102 VAL A N 1
ATOM 782 C CA . VAL A 1 102 ? -8.715 3.605 25.374 1.00 93.56 102 VAL A CA 1
ATOM 783 C C . VAL A 1 102 ? -8.730 2.235 24.692 1.00 93.56 102 VAL A C 1
ATOM 785 O O . VAL A 1 102 ? -7.700 1.788 24.200 1.00 93.56 102 VAL A O 1
ATOM 788 N N . ALA A 1 103 ? -9.906 1.615 24.557 1.00 92.62 103 ALA A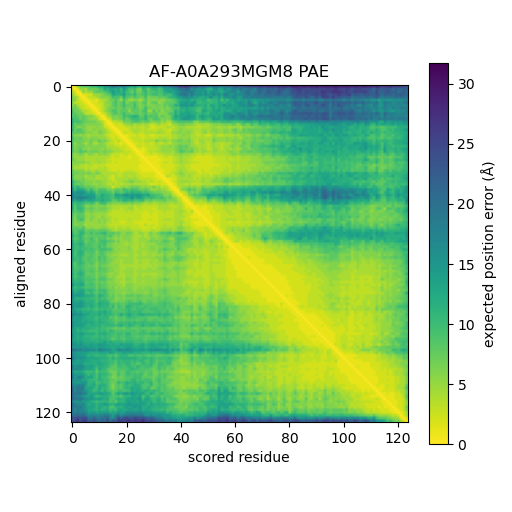 N 1
ATOM 789 C CA . ALA A 1 103 ? -10.056 0.365 23.813 1.00 92.62 103 ALA A CA 1
ATOM 790 C C . ALA A 1 103 ? -9.614 0.508 22.342 1.00 92.62 103 ALA A C 1
ATOM 792 O O . ALA A 1 103 ? -8.947 -0.378 21.810 1.00 92.62 103 ALA A O 1
ATOM 793 N N . GLY A 1 104 ? -9.926 1.643 21.706 1.00 92.56 104 GLY A N 1
ATOM 794 C CA . GLY A 1 104 ? -9.519 1.956 20.337 1.00 92.56 104 GLY A CA 1
ATOM 795 C C . GLY A 1 104 ? -8.003 2.071 20.171 1.00 92.56 104 GLY A C 1
ATOM 796 O O . GLY A 1 104 ? -7.441 1.421 19.290 1.00 92.56 104 GLY A O 1
ATOM 797 N N . VAL A 1 105 ? -7.320 2.839 21.030 1.00 94.06 105 VAL A N 1
ATOM 798 C CA . VAL A 1 105 ? -5.849 2.959 20.953 1.00 94.06 105 VAL A CA 1
ATOM 799 C C . VAL A 1 105 ? -5.148 1.641 21.278 1.00 94.06 105 VAL A C 1
ATOM 801 O O . VAL A 1 105 ? -4.140 1.326 20.649 1.00 94.06 105 VAL A O 1
ATOM 804 N N . THR A 1 106 ? -5.692 0.832 22.191 1.00 92.69 106 THR A N 1
ATOM 805 C CA . THR A 1 106 ? -5.167 -0.510 22.476 1.00 92.69 106 THR A CA 1
ATOM 806 C C . THR A 1 106 ? -5.329 -1.440 21.279 1.00 92.69 106 THR A C 1
ATOM 808 O O . THR A 1 106 ? -4.377 -2.127 20.918 1.00 92.69 106 THR A O 1
ATOM 811 N N . LEU A 1 107 ? -6.496 -1.446 20.628 1.00 91.81 107 LEU A N 1
ATOM 812 C CA . LEU A 1 107 ? -6.736 -2.263 19.438 1.00 91.81 107 LEU A CA 1
ATOM 813 C C . LEU A 1 107 ? -5.843 -1.832 18.266 1.00 91.81 107 LEU A C 1
ATOM 815 O O . LEU A 1 107 ? -5.331 -2.688 17.551 1.00 91.81 107 LEU A O 1
ATOM 819 N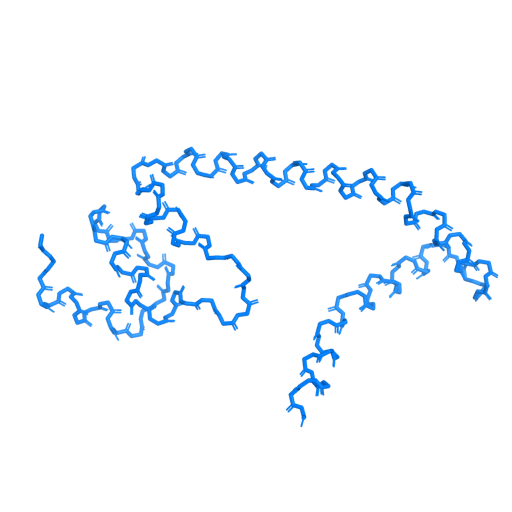 N . LEU A 1 108 ? -5.591 -0.529 18.110 1.00 92.75 108 LEU A N 1
ATOM 820 C CA . LEU A 1 108 ? -4.641 -0.005 17.127 1.00 92.75 108 LEU A CA 1
ATOM 821 C C . LEU A 1 108 ? -3.200 -0.438 17.435 1.00 92.75 108 LEU A C 1
ATOM 823 O O . LEU A 1 108 ? -2.495 -0.896 16.538 1.00 92.75 108 LEU A O 1
ATOM 827 N N . ALA A 1 109 ? -2.773 -0.349 18.698 1.00 94.31 109 ALA A N 1
ATOM 828 C CA . ALA A 1 109 ? -1.452 -0.815 19.120 1.00 94.31 109 ALA A CA 1
ATOM 829 C C . ALA A 1 109 ? -1.286 -2.328 18.894 1.00 94.31 109 ALA A C 1
ATOM 831 O O . ALA A 1 109 ? -0.264 -2.766 18.367 1.00 94.31 109 ALA A O 1
ATOM 832 N N . PHE A 1 110 ? -2.312 -3.117 19.223 1.00 92.06 110 PHE A N 1
ATOM 833 C CA . PHE A 1 110 ? -2.333 -4.558 18.980 1.00 92.06 110 PHE A CA 1
ATOM 834 C C . PHE A 1 110 ? -2.305 -4.891 17.481 1.00 92.06 110 PHE A C 1
ATOM 836 O O . PHE A 1 110 ? -1.520 -5.733 17.054 1.00 92.06 110 PHE A O 1
ATOM 843 N N . GLY A 1 111 ? -3.117 -4.208 16.669 1.00 91.19 111 GLY A N 1
ATOM 844 C CA . GLY A 1 111 ? -3.165 -4.403 15.220 1.00 91.19 111 GLY A CA 1
ATOM 845 C C . GLY A 1 111 ? -1.833 -4.097 14.535 1.00 91.19 111 GLY A C 1
ATOM 846 O O . GLY A 1 111 ? -1.407 -4.859 13.672 1.00 91.19 111 GLY A O 1
ATOM 847 N N . ASN A 1 112 ? -1.140 -3.042 14.970 1.00 92.44 112 ASN A N 1
ATOM 848 C CA . ASN A 1 112 ? 0.177 -2.690 14.441 1.00 92.44 112 ASN A CA 1
ATOM 849 C C . ASN A 1 112 ? 1.273 -3.691 14.844 1.00 92.44 112 ASN A C 1
ATOM 851 O O . ASN A 1 112 ? 2.166 -3.937 14.043 1.00 92.44 112 ASN A O 1
ATOM 855 N N . GLY A 1 113 ? 1.210 -4.279 16.046 1.00 91.12 113 GLY A N 1
ATOM 856 C CA . GLY A 1 113 ? 2.202 -5.264 16.517 1.00 91.12 113 GLY A CA 1
ATOM 857 C C . GLY A 1 113 ? 1.915 -6.719 16.120 1.00 91.12 113 GLY A C 1
ATOM 858 O O . GLY A 1 113 ? 2.769 -7.589 16.264 1.00 91.12 113 GLY A O 1
ATOM 859 N N . SER A 1 114 ? 0.711 -7.003 15.625 1.00 93.06 114 SER A N 1
ATOM 860 C CA . SER A 1 114 ? 0.267 -8.343 15.228 1.00 93.06 114 SER A CA 1
ATOM 861 C C . SER A 1 114 ? 1.174 -9.015 14.172 1.00 93.06 114 SER A C 1
ATOM 863 O O . SER A 1 114 ? 1.585 -10.158 14.401 1.00 93.06 114 SER A O 1
ATOM 865 N N . PRO A 1 115 ? 1.573 -8.349 13.065 1.00 86.44 115 PRO A N 1
ATOM 866 C CA . PRO A 1 115 ? 2.441 -8.955 12.051 1.00 86.44 115 PRO A CA 1
ATOM 867 C C . PRO A 1 115 ? 3.789 -9.442 12.600 1.00 86.44 115 PRO A C 1
ATOM 869 O O . PRO A 1 115 ? 4.233 -10.527 12.231 1.00 86.44 115 PRO A O 1
ATOM 872 N N . ASP A 1 116 ? 4.409 -8.690 13.514 1.00 88.25 116 ASP A N 1
ATOM 873 C CA . ASP A 1 116 ? 5.700 -9.046 14.119 1.00 88.25 116 ASP A CA 1
ATOM 874 C C . ASP A 1 116 ? 5.601 -10.298 15.000 1.00 88.25 116 ASP A C 1
ATOM 876 O O . ASP A 1 116 ? 6.485 -11.164 14.989 1.00 88.25 116 ASP A O 1
ATOM 880 N N . ILE A 1 117 ? 4.494 -10.423 15.742 1.00 88.50 117 ILE A N 1
ATOM 881 C CA . ILE A 1 117 ? 4.215 -11.596 16.578 1.00 88.50 117 ILE A CA 1
ATOM 882 C C . ILE A 1 117 ? 4.047 -12.831 15.691 1.00 88.50 117 ILE A C 1
ATOM 884 O O . ILE A 1 117 ? 4.665 -13.865 15.953 1.00 88.50 117 ILE A O 1
ATOM 888 N N . PHE A 1 118 ? 3.254 -12.724 14.621 1.00 87.94 118 PHE A N 1
ATOM 889 C CA . PHE A 1 118 ? 3.034 -13.838 13.700 1.00 87.94 118 PHE A CA 1
ATOM 890 C C . PHE A 1 118 ? 4.304 -14.229 12.937 1.00 87.94 118 PHE A C 1
ATOM 892 O O . PHE A 1 118 ? 4.582 -15.421 12.810 1.00 87.94 118 PHE A O 1
ATOM 899 N N . ALA A 1 119 ? 5.113 -13.261 12.500 1.00 87.62 119 ALA A N 1
ATOM 900 C CA . ALA A 1 119 ? 6.397 -13.532 11.857 1.00 87.62 119 ALA A CA 1
ATOM 901 C C . ALA A 1 119 ? 7.369 -14.269 12.798 1.00 87.62 119 ALA A C 1
ATOM 903 O O . ALA A 1 119 ? 8.017 -15.231 12.389 1.00 87.62 119 ALA A O 1
ATOM 904 N N . SER A 1 120 ? 7.424 -13.876 14.074 1.00 88.06 120 SER A N 1
ATOM 905 C CA . SER A 1 120 ? 8.278 -14.525 15.083 1.00 88.06 120 SER A CA 1
ATOM 906 C C . SER A 1 120 ? 7.826 -15.946 15.430 1.00 88.06 120 SER A C 1
ATOM 908 O O . SER A 1 120 ? 8.651 -16.788 15.785 1.00 88.06 120 SER A O 1
ATOM 910 N N . LEU A 1 121 ? 6.519 -16.213 15.354 1.00 87.69 121 LEU A N 1
ATOM 911 C CA . LEU A 1 121 ? 5.952 -17.533 15.623 1.00 87.69 121 LEU A CA 1
ATOM 912 C C . LEU A 1 121 ? 6.146 -18.493 14.443 1.00 87.69 121 LEU A C 1
ATOM 914 O O . LEU A 1 121 ? 6.437 -19.660 14.667 1.00 87.69 121 LEU A O 1
ATOM 918 N N . ALA A 1 122 ? 5.998 -18.000 13.209 1.00 82.31 122 ALA A N 1
ATOM 919 C CA . ALA A 1 122 ? 6.164 -18.783 11.982 1.00 82.31 122 ALA A CA 1
ATOM 920 C C . ALA A 1 122 ? 7.633 -18.962 11.552 1.00 82.31 122 ALA A C 1
ATOM 922 O O . ALA A 1 122 ? 7.934 -19.839 10.750 1.00 82.31 122 ALA A O 1
ATOM 923 N N . GLY A 1 123 ? 8.539 -18.112 12.045 1.00 70.00 123 GLY A N 1
ATOM 924 C CA . GLY A 1 123 ? 9.986 -18.220 11.833 1.00 70.00 123 GLY A CA 1
ATOM 925 C C . GLY A 1 123 ? 10.700 -19.187 12.789 1.00 70.00 123 GLY A C 1
ATOM 926 O O . GLY A 1 123 ? 11.927 -19.283 12.735 1.00 70.00 123 GLY A O 1
ATOM 927 N N . ARG A 1 124 ? 9.954 -19.866 13.671 1.00 50.38 124 ARG A N 1
ATOM 928 C CA . ARG A 1 124 ? 10.389 -21.073 14.387 1.00 50.38 124 ARG A CA 1
ATOM 929 C C . ARG A 1 124 ? 9.809 -22.309 13.719 1.00 50.38 124 ARG A C 1
ATOM 931 O O . ARG A 1 124 ? 10.500 -23.348 13.785 1.00 50.38 124 ARG A O 1
#

Organism: Ornithodoros erraticus (NCBI:txid265619)

Solvent-accessible surface area (backbone atoms only — not comparable to full-atom values): 7162 Å² total; per-residue (Å²): 136,85,51,74,72,54,56,53,57,32,67,44,98,57,68,54,82,52,5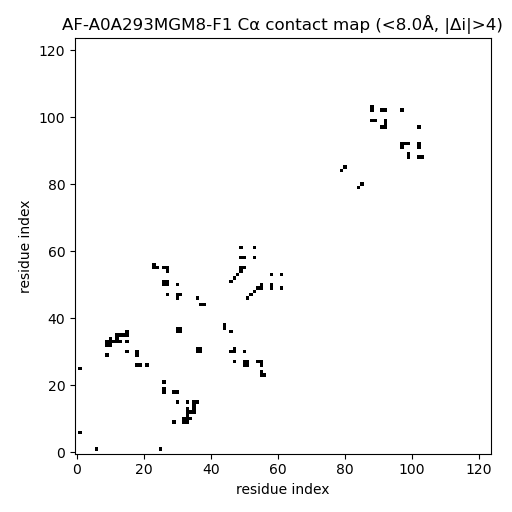2,78,80,46,55,74,85,48,31,33,56,38,53,71,58,19,74,66,51,56,71,90,86,57,98,68,64,61,65,52,46,39,33,58,71,64,29,61,88,42,42,68,59,51,52,51,53,50,52,53,50,50,51,52,52,49,49,51,50,51,53,46,39,59,74,50,48,48,60,49,39,50,52,50,14,64,75,69,73,43,54,55,68,58,48,48,54,49,50,51,53,48,60,71,49,44,63,62,54,52,50,61,61,72,73,106

Foldseek 3Di:
DDDPVRLVVLQDQDALVCLVVDDQVCSLVSCVSRPNNDDPDDPDSLSCCQPPVCGVVCNVVSVVVVVVVVVVVVVVCVVCCVPPVVVVLVVVCVVVVHDSVVSVVVVVVCVVCVVVVVCVVVVD

Radius of gyration: 21.52 Å; Cα contacts (8 Å, |Δi|>4): 70; chains: 1; bounding box: 48×31×59 Å

pLDDT: mean 86.2, std 8.64, range [50.38, 97.62]

Nearest PDB structures (foldseek):
  4q96-assembly2_A  TM=2.581E-01  e=3.602E+00  Homo sapiens